Protein AF-A0A4R3LJB9-F1 (afdb_monomer_lite)

Structure (mmCIF, N/CA/C/O backbone):
data_AF-A0A4R3LJB9-F1
#
_entry.id   AF-A0A4R3LJB9-F1
#
loop_
_atom_site.group_PDB
_atom_site.id
_atom_site.type_symbol
_atom_site.label_atom_id
_atom_site.label_alt_id
_atom_site.label_comp_id
_atom_site.label_asym_id
_atom_site.label_entity_id
_atom_site.label_seq_id
_atom_site.pdbx_PDB_ins_code
_atom_site.Cartn_x
_atom_site.Cartn_y
_atom_site.Cartn_z
_atom_site.occupancy
_atom_site.B_iso_or_equiv
_atom_site.auth_seq_id
_atom_site.auth_comp_id
_atom_site.auth_asym_id
_atom_site.auth_atom_id
_atom_site.pdbx_PDB_model_num
ATOM 1 N N . MET A 1 1 ? 26.202 -32.976 -6.983 1.00 41.59 1 MET A N 1
ATOM 2 C CA . MET A 1 1 ? 25.451 -31.759 -6.608 1.00 41.59 1 MET A CA 1
ATOM 3 C C . MET A 1 1 ? 26.391 -30.579 -6.763 1.00 41.59 1 MET A C 1
ATOM 5 O O . MET A 1 1 ? 27.281 -30.420 -5.942 1.00 41.59 1 MET A O 1
ATOM 9 N N . SER A 1 2 ? 26.280 -29.833 -7.860 1.00 49.91 2 SER A N 1
ATOM 10 C CA . SER A 1 2 ? 27.049 -28.604 -8.076 1.00 49.91 2 SER A CA 1
ATOM 11 C C . SER A 1 2 ? 26.446 -27.493 -7.220 1.00 49.91 2 SER A C 1
ATOM 13 O O . SER A 1 2 ? 25.280 -27.144 -7.401 1.00 49.91 2 SER A O 1
ATOM 15 N N . VAL A 1 3 ? 27.222 -26.982 -6.267 1.00 58.16 3 VAL A N 1
ATOM 16 C CA . VAL A 1 3 ? 26.882 -25.787 -5.489 1.00 58.16 3 VAL A CA 1
ATOM 17 C C . VAL A 1 3 ? 26.720 -24.635 -6.478 1.00 58.16 3 VAL A C 1
ATOM 19 O O . VAL A 1 3 ? 27.653 -24.313 -7.206 1.00 58.16 3 VAL A O 1
ATOM 22 N N . THR A 1 4 ? 25.525 -24.052 -6.555 1.00 64.38 4 THR A N 1
ATOM 23 C CA . THR A 1 4 ? 25.309 -22.804 -7.289 1.00 64.38 4 THR A CA 1
ATOM 24 C C . THR A 1 4 ? 26.031 -21.707 -6.519 1.00 64.38 4 THR A C 1
ATOM 26 O O . THR A 1 4 ? 25.538 -21.226 -5.500 1.00 64.38 4 THR A O 1
ATOM 29 N N . GLU A 1 5 ? 27.242 -21.375 -6.956 1.00 66.75 5 GLU A N 1
ATOM 30 C CA . GLU A 1 5 ? 27.991 -20.236 -6.447 1.00 66.75 5 GLU A CA 1
ATOM 31 C C . GLU A 1 5 ? 27.159 -18.978 -6.710 1.00 66.75 5 GLU A C 1
ATOM 33 O O . GLU A 1 5 ? 26.895 -18.602 -7.852 1.00 66.75 5 GLU A O 1
ATOM 38 N N . LYS A 1 6 ? 26.639 -18.380 -5.637 1.00 66.81 6 LYS A N 1
ATOM 39 C CA . LYS A 1 6 ? 25.867 -17.146 -5.719 1.00 66.81 6 LYS A CA 1
ATOM 40 C C . LYS A 1 6 ? 26.869 -16.023 -5.942 1.00 66.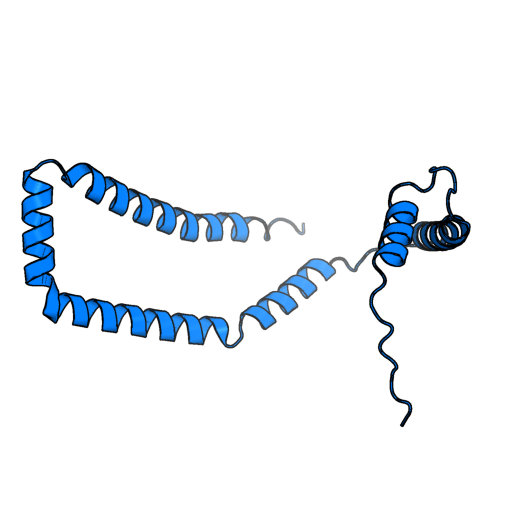81 6 LYS A C 1
ATOM 42 O O . LYS A 1 6 ? 27.499 -15.579 -4.985 1.00 66.81 6 LYS A O 1
ATOM 47 N N . THR A 1 7 ? 27.048 -15.608 -7.194 1.00 74.81 7 THR A N 1
ATOM 48 C CA . THR A 1 7 ? 27.918 -14.481 -7.536 1.00 74.81 7 THR A CA 1
ATOM 49 C C . THR A 1 7 ? 27.512 -13.275 -6.680 1.00 74.81 7 THR A C 1
ATOM 51 O O . THR A 1 7 ? 26.318 -12.952 -6.627 1.00 74.81 7 THR A O 1
ATOM 54 N N . PRO A 1 8 ? 28.446 -12.655 -5.936 1.00 82.50 8 PRO A N 1
ATOM 55 C CA . PRO A 1 8 ? 28.138 -11.467 -5.154 1.00 82.50 8 PRO A CA 1
ATOM 56 C C . PRO A 1 8 ? 27.625 -10.365 -6.085 1.00 82.50 8 PRO A C 1
ATOM 58 O O . PRO A 1 8 ? 28.089 -10.229 -7.213 1.00 82.50 8 PRO A O 1
ATOM 61 N N . PHE A 1 9 ? 26.638 -9.605 -5.618 1.00 84.81 9 PHE A N 1
ATOM 62 C CA . PHE A 1 9 ? 26.075 -8.494 -6.377 1.00 84.81 9 PHE A CA 1
ATOM 63 C C . PHE A 1 9 ? 27.126 -7.386 -6.536 1.00 84.81 9 PHE A C 1
ATOM 65 O O . PHE A 1 9 ? 27.592 -6.837 -5.536 1.00 84.81 9 PHE A O 1
ATOM 72 N N . ASP A 1 10 ? 27.495 -7.079 -7.781 1.00 90.00 10 ASP A N 1
ATOM 73 C CA . ASP A 1 10 ? 28.418 -6.000 -8.133 1.00 90.00 10 ASP A CA 1
ATOM 74 C C . ASP A 1 10 ? 27.629 -4.767 -8.605 1.00 90.00 10 ASP A C 1
ATOM 76 O O . ASP A 1 10 ? 27.083 -4.721 -9.709 1.00 90.00 10 ASP A O 1
ATOM 80 N N . GLU A 1 11 ? 27.576 -3.745 -7.749 1.00 91.25 11 GLU A N 1
ATOM 81 C CA . GLU A 1 11 ? 26.905 -2.475 -8.042 1.00 91.25 11 GLU A CA 1
ATOM 82 C C . GLU A 1 11 ? 27.542 -1.750 -9.241 1.00 91.25 11 GLU A C 1
ATOM 84 O O . GLU A 1 11 ? 26.842 -1.113 -10.026 1.00 91.25 11 GLU A O 1
ATOM 89 N N . ALA A 1 12 ? 28.862 -1.852 -9.431 1.00 87.44 12 ALA A N 1
ATOM 90 C CA . ALA A 1 12 ? 29.535 -1.194 -10.548 1.00 87.44 12 ALA A CA 1
ATOM 91 C C . ALA A 1 12 ? 29.150 -1.842 -11.885 1.00 87.44 12 ALA A C 1
ATOM 93 O O . ALA A 1 12 ? 28.925 -1.142 -12.879 1.00 87.44 12 ALA A O 1
ATOM 94 N N . GLU A 1 13 ? 29.023 -3.169 -11.891 1.00 88.38 13 GLU A N 1
ATOM 95 C CA . GLU A 1 13 ? 28.528 -3.933 -13.033 1.00 88.38 13 GLU A CA 1
ATOM 96 C C . GLU A 1 13 ? 27.066 -3.591 -13.348 1.00 88.38 13 GLU A C 1
ATOM 98 O O . GLU A 1 13 ? 26.738 -3.315 -14.506 1.00 88.38 13 GLU A O 1
ATOM 103 N N . TRP A 1 14 ? 26.208 -3.520 -12.326 1.00 89.25 14 TRP A N 1
ATOM 104 C CA . TRP A 1 14 ? 24.810 -3.109 -12.473 1.00 89.25 14 TRP A CA 1
ATOM 105 C C . TRP A 1 14 ? 24.678 -1.713 -13.098 1.00 89.25 14 TRP A C 1
ATOM 107 O O . TRP A 1 14 ? 23.946 -1.518 -14.071 1.00 89.25 14 TRP A O 1
ATOM 117 N N . GLN A 1 15 ? 25.438 -0.735 -12.600 1.00 89.69 15 GLN A N 1
ATOM 118 C CA . GLN A 1 15 ? 25.401 0.633 -13.120 1.00 89.69 15 GLN A CA 1
ATOM 119 C C . GLN A 1 15 ? 25.898 0.727 -14.570 1.00 89.69 15 GLN A C 1
ATOM 121 O O . GLN A 1 15 ? 25.382 1.539 -15.339 1.00 89.69 15 GLN A O 1
ATOM 126 N N . ALA A 1 16 ? 26.875 -0.093 -14.974 1.00 86.81 16 ALA A N 1
ATOM 127 C CA . ALA A 1 16 ? 27.313 -0.169 -16.371 1.00 86.81 16 ALA A CA 1
ATOM 128 C C . ALA A 1 16 ? 26.193 -0.686 -17.293 1.00 86.81 16 ALA A C 1
ATOM 130 O O . ALA A 1 16 ? 25.942 -0.110 -18.354 1.00 86.81 16 ALA A O 1
ATOM 131 N N . GLN A 1 17 ? 25.454 -1.709 -16.853 1.00 88.81 17 GLN A N 1
ATOM 132 C CA . GLN A 1 17 ? 24.301 -2.238 -17.588 1.00 88.81 17 GLN A CA 1
ATOM 133 C C . GLN A 1 17 ? 23.171 -1.204 -17.715 1.00 88.81 17 GLN A C 1
ATOM 135 O O . GLN A 1 17 ? 22.665 -0.975 -18.816 1.00 88.81 17 GLN A O 1
ATOM 140 N N . GLU A 1 18 ? 22.813 -0.525 -16.620 1.00 89.69 18 GLU A N 1
ATOM 141 C CA . GLU A 1 18 ? 21.779 0.521 -16.620 1.00 89.69 18 GLU A CA 1
ATOM 142 C C . GLU A 1 18 ? 22.148 1.705 -17.524 1.00 89.69 18 GLU A C 1
ATOM 144 O O . GLU A 1 18 ? 21.302 2.198 -18.275 1.00 89.69 18 GLU A O 1
ATOM 149 N N . ARG A 1 19 ? 23.415 2.146 -17.518 1.00 85.50 19 ARG A N 1
ATOM 150 C CA . ARG A 1 19 ? 23.887 3.204 -18.429 1.00 85.50 19 ARG A CA 1
ATOM 151 C C . ARG A 1 19 ? 23.747 2.791 -19.893 1.00 85.50 19 ARG A C 1
ATOM 153 O O . ARG A 1 19 ? 23.165 3.544 -20.673 1.00 85.50 19 ARG A O 1
ATOM 160 N N . ALA A 1 20 ? 24.199 1.587 -20.248 1.00 85.69 20 ALA A N 1
ATOM 161 C CA . ALA A 1 20 ? 24.079 1.052 -21.605 1.00 85.69 20 ALA A CA 1
ATOM 162 C C . ALA A 1 20 ? 22.613 0.891 -22.066 1.00 85.69 20 ALA A C 1
ATOM 164 O O . ALA A 1 20 ? 22.312 0.994 -23.262 1.00 85.69 20 ALA A O 1
ATOM 165 N N . LEU A 1 21 ? 21.685 0.659 -21.129 1.00 84.88 21 LEU A N 1
ATOM 166 C CA . LEU A 1 21 ? 20.251 0.583 -21.405 1.00 84.88 21 LEU A CA 1
ATOM 167 C C . LEU A 1 21 ? 19.594 1.966 -21.562 1.00 84.88 21 LEU A C 1
ATOM 169 O O . LEU A 1 21 ? 18.702 2.113 -22.398 1.00 84.88 21 LEU A O 1
ATOM 173 N N . ARG A 1 22 ? 20.000 2.976 -20.787 1.00 85.81 22 ARG A N 1
ATOM 174 C CA . ARG A 1 22 ? 19.383 4.315 -20.832 1.00 85.81 22 ARG A CA 1
ATOM 175 C C . ARG A 1 22 ? 19.897 5.175 -21.977 1.00 85.81 22 ARG A C 1
ATOM 177 O O . ARG A 1 22 ? 19.090 5.829 -22.630 1.00 85.81 22 ARG A O 1
ATOM 184 N N . ASP A 1 23 ? 21.202 5.153 -22.234 1.00 81.12 23 ASP A N 1
ATOM 185 C CA . ASP A 1 23 ? 21.825 5.981 -23.267 1.00 81.12 23 ASP A CA 1
ATOM 186 C C . ASP A 1 23 ? 22.697 5.137 -24.212 1.00 81.12 23 ASP A C 1
ATOM 188 O O . ASP A 1 23 ? 23.904 4.986 -24.008 1.00 81.12 23 ASP A O 1
ATOM 192 N N . PRO A 1 24 ? 22.109 4.580 -25.286 1.00 70.06 24 PRO A N 1
ATOM 193 C CA . PRO A 1 24 ? 22.856 3.808 -26.274 1.00 70.06 24 PRO A CA 1
ATOM 194 C C . PRO A 1 24 ? 23.810 4.672 -27.118 1.00 70.06 24 PRO A C 1
ATOM 196 O O . PRO A 1 24 ? 24.605 4.110 -27.870 1.00 70.06 24 PRO A O 1
ATOM 199 N N . SER A 1 25 ? 23.729 6.005 -27.017 1.00 71.88 25 SER A N 1
ATOM 200 C CA . SER A 1 25 ? 24.571 6.958 -27.751 1.00 71.88 25 SER A CA 1
ATOM 201 C C . SER A 1 25 ? 25.727 7.523 -26.922 1.00 71.88 25 SER A C 1
ATOM 203 O O . SER A 1 25 ? 26.613 8.174 -27.481 1.00 71.88 25 SER A O 1
ATOM 205 N N . ALA A 1 26 ? 25.747 7.249 -25.613 1.00 75.75 26 ALA A N 1
ATOM 206 C CA . ALA A 1 26 ? 26.814 7.666 -24.719 1.00 75.75 26 ALA A CA 1
ATOM 207 C C . ALA A 1 26 ? 28.175 7.152 -25.204 1.00 75.75 26 ALA A C 1
ATOM 209 O O . ALA A 1 26 ? 28.318 6.025 -25.695 1.00 75.75 26 ALA A O 1
ATOM 210 N N . ARG A 1 27 ? 29.189 8.006 -25.050 1.00 72.44 27 ARG A N 1
ATOM 211 C CA . ARG A 1 27 ? 30.574 7.684 -25.390 1.00 72.44 27 ARG A CA 1
ATOM 212 C C . ARG A 1 27 ? 31.076 6.605 -24.432 1.00 72.44 27 ARG A C 1
ATOM 214 O O . ARG A 1 27 ? 30.944 6.766 -23.224 1.00 72.44 27 ARG A O 1
ATOM 221 N N . ASP A 1 28 ? 31.647 5.534 -24.974 1.00 72.56 28 ASP A N 1
ATOM 222 C CA . ASP A 1 28 ? 32.130 4.410 -24.169 1.00 72.56 28 ASP A CA 1
ATOM 223 C C . ASP A 1 28 ? 33.310 4.839 -23.305 1.00 72.56 28 ASP A C 1
ATOM 225 O O . ASP A 1 28 ? 34.384 5.161 -23.820 1.00 72.56 28 ASP A O 1
ATOM 229 N N . ILE A 1 29 ? 33.096 4.854 -21.992 1.00 71.75 29 ILE A N 1
ATOM 230 C CA . ILE A 1 29 ? 34.160 5.077 -21.012 1.00 71.75 29 ILE A CA 1
ATOM 231 C C . ILE A 1 29 ? 34.739 3.720 -20.580 1.00 71.75 29 ILE A C 1
ATOM 233 O O . ILE A 1 29 ? 35.942 3.622 -20.342 1.00 71.75 29 ILE A O 1
ATOM 237 N N . ASP A 1 30 ? 33.913 2.664 -20.554 1.00 75.56 30 ASP A N 1
ATOM 238 C CA . ASP A 1 30 ? 34.302 1.288 -20.231 1.00 75.56 30 ASP A CA 1
ATOM 239 C C . ASP A 1 30 ? 34.098 0.349 -21.448 1.00 75.56 30 ASP A C 1
ATOM 241 O O . ASP A 1 30 ? 33.024 0.345 -22.055 1.00 75.56 30 ASP A O 1
ATOM 245 N N . PRO A 1 31 ? 35.079 -0.504 -21.811 1.00 77.31 31 PRO A N 1
ATOM 246 C CA . PRO A 1 31 ? 34.907 -1.558 -22.820 1.00 77.31 31 PRO A CA 1
ATOM 247 C C . PRO A 1 31 ? 33.686 -2.479 -22.613 1.00 77.31 31 PRO A C 1
ATOM 249 O O . PRO A 1 31 ? 33.160 -3.037 -23.582 1.00 77.31 31 PRO A O 1
ATOM 252 N N . ARG A 1 32 ? 33.216 -2.654 -21.371 1.00 79.19 32 ARG A N 1
ATOM 253 C CA . ARG A 1 32 ? 32.012 -3.436 -21.035 1.00 79.19 32 ARG A CA 1
ATOM 254 C C . ARG A 1 32 ? 30.731 -2.782 -21.554 1.00 79.19 32 ARG A C 1
ATOM 256 O O . ARG A 1 32 ? 29.828 -3.500 -21.993 1.00 79.19 32 ARG A O 1
ATOM 263 N N . ASP A 1 33 ? 30.680 -1.450 -21.609 1.00 82.44 33 ASP A N 1
ATOM 264 C CA . ASP A 1 33 ? 29.525 -0.687 -22.103 1.00 82.44 33 ASP A CA 1
ATOM 265 C C . ASP A 1 33 ? 29.221 -1.032 -23.574 1.00 82.44 33 ASP A C 1
ATOM 267 O O . ASP A 1 33 ? 28.061 -1.157 -23.977 1.00 82.44 33 ASP A O 1
ATOM 271 N N . VAL A 1 34 ? 30.256 -1.313 -24.377 1.00 84.00 34 VAL A N 1
ATOM 272 C CA . VAL A 1 34 ? 30.114 -1.763 -25.773 1.00 84.00 34 VAL A CA 1
ATOM 273 C C . VAL A 1 34 ? 29.367 -3.096 -25.855 1.00 84.00 34 VAL A C 1
ATOM 275 O O . VAL A 1 34 ? 28.476 -3.264 -26.695 1.00 84.00 34 VAL A O 1
ATOM 278 N N . SER A 1 35 ? 29.714 -4.040 -24.978 1.00 85.94 35 SER A N 1
ATOM 279 C CA . SER A 1 35 ? 29.092 -5.367 -24.938 1.00 85.94 35 SER A CA 1
ATOM 280 C C . SER A 1 35 ? 27.643 -5.275 -24.465 1.00 85.94 35 SER A C 1
ATOM 282 O O . SER A 1 35 ? 26.752 -5.835 -25.108 1.00 85.94 35 SER A O 1
ATOM 284 N N . TYR A 1 36 ? 27.378 -4.495 -23.415 1.00 89.50 36 TYR A N 1
ATOM 285 C CA . TYR A 1 36 ? 26.023 -4.291 -22.907 1.00 89.50 36 TYR A CA 1
ATOM 286 C C . TYR A 1 36 ? 25.119 -3.558 -23.896 1.00 89.50 36 TY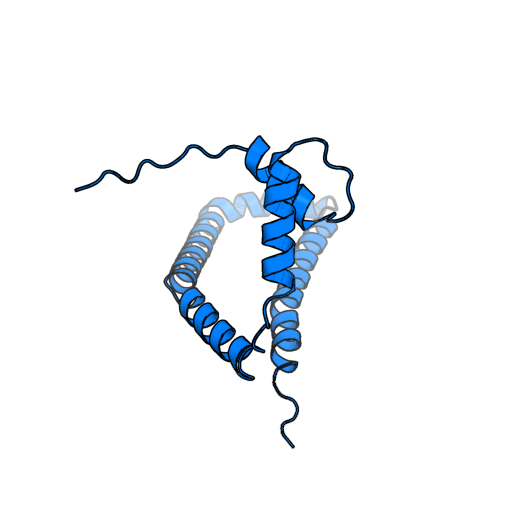R A C 1
ATOM 288 O O . TYR A 1 36 ? 23.977 -3.974 -24.093 1.00 89.50 36 TYR A O 1
ATOM 296 N N . ARG A 1 37 ? 25.615 -2.544 -24.616 1.00 86.69 37 ARG A N 1
ATOM 297 C CA . ARG A 1 37 ? 24.831 -1.888 -25.677 1.00 86.69 37 ARG A CA 1
ATOM 298 C C . ARG A 1 37 ? 24.517 -2.831 -26.830 1.00 86.69 37 ARG A C 1
ATOM 300 O O . ARG A 1 37 ? 23.415 -2.768 -27.367 1.00 86.69 37 ARG A O 1
ATOM 307 N N . ARG A 1 38 ? 25.442 -3.724 -27.208 1.00 88.00 38 ARG A N 1
ATOM 308 C CA . ARG A 1 38 ? 25.172 -4.745 -28.235 1.00 88.00 38 ARG A CA 1
ATOM 309 C C . ARG A 1 38 ? 24.006 -5.640 -27.815 1.00 88.00 38 ARG A C 1
ATOM 311 O O . ARG A 1 38 ? 23.108 -5.869 -28.620 1.00 88.00 38 ARG A O 1
ATOM 318 N N . VAL A 1 39 ? 23.991 -6.086 -26.558 1.00 88.50 39 VAL A N 1
ATOM 319 C CA . VAL A 1 39 ? 22.886 -6.878 -25.996 1.00 88.50 39 VAL A CA 1
ATOM 320 C C . VAL A 1 39 ? 21.593 -6.061 -25.948 1.00 88.50 39 VAL A C 1
ATOM 322 O O . VAL A 1 39 ? 20.566 -6.524 -26.436 1.00 88.50 39 VAL A O 1
ATOM 325 N N . ALA A 1 40 ? 21.633 -4.827 -25.444 1.00 87.25 40 ALA A N 1
ATOM 326 C CA . ALA A 1 40 ? 20.464 -3.953 -25.384 1.00 87.25 40 ALA A CA 1
ATOM 327 C C . ALA A 1 40 ? 19.869 -3.690 -26.780 1.00 87.25 40 ALA A C 1
ATOM 329 O O . ALA A 1 40 ? 18.653 -3.733 -26.958 1.00 87.25 40 ALA A O 1
ATOM 330 N N . ASN A 1 41 ? 20.713 -3.476 -27.791 1.00 87.06 41 ASN A N 1
ATOM 331 C CA . ASN A 1 41 ? 20.277 -3.296 -29.173 1.00 87.06 41 ASN A CA 1
ATOM 332 C C . ASN A 1 41 ? 19.686 -4.579 -29.757 1.00 87.06 41 ASN A C 1
ATOM 334 O O . ASN A 1 41 ? 18.628 -4.509 -30.375 1.00 87.06 41 ASN A O 1
ATOM 338 N N . ALA A 1 42 ? 20.294 -5.740 -29.495 1.00 87.69 42 ALA A N 1
ATOM 339 C CA . ALA A 1 42 ? 19.737 -7.029 -29.899 1.00 87.69 42 ALA A CA 1
ATOM 340 C C . ALA A 1 42 ? 18.336 -7.244 -29.298 1.00 87.69 42 ALA A C 1
ATOM 342 O O . ALA A 1 42 ? 17.396 -7.560 -30.027 1.00 87.69 42 ALA A O 1
ATOM 343 N N . LEU A 1 43 ? 18.164 -6.969 -28.000 1.00 84.19 43 LEU A N 1
ATOM 344 C CA . LEU A 1 43 ? 16.875 -7.068 -27.306 1.00 84.19 43 LEU A CA 1
ATOM 345 C C . LEU A 1 43 ? 15.827 -6.090 -27.854 1.00 84.19 43 LEU A C 1
ATOM 347 O O . LEU A 1 43 ? 14.658 -6.453 -27.964 1.00 84.19 43 LEU A O 1
ATOM 351 N N . ARG A 1 44 ? 16.222 -4.861 -28.213 1.00 82.88 44 ARG A N 1
ATOM 352 C CA . ARG A 1 44 ? 15.314 -3.872 -28.825 1.00 82.88 44 ARG A CA 1
ATOM 353 C C . ARG A 1 44 ? 14.924 -4.231 -30.255 1.00 82.88 44 ARG A C 1
ATOM 355 O O . ARG A 1 44 ? 13.795 -3.965 -30.643 1.00 82.88 44 ARG A O 1
ATOM 362 N N . SER A 1 45 ? 15.848 -4.809 -31.020 1.00 85.69 45 SER A N 1
ATOM 363 C CA . SER A 1 45 ? 15.607 -5.244 -32.400 1.00 85.69 45 SER A CA 1
ATOM 364 C C . SER A 1 45 ? 14.843 -6.565 -32.498 1.00 85.69 45 SER A C 1
ATOM 366 O O . SER A 1 45 ? 14.369 -6.919 -33.574 1.00 85.69 45 SER A O 1
ATOM 368 N N . SER A 1 46 ? 14.729 -7.299 -31.387 1.00 81.88 46 SER A N 1
ATOM 369 C CA . SER A 1 46 ? 13.987 -8.552 -31.347 1.00 81.88 46 SER A CA 1
ATOM 370 C C . SER A 1 46 ? 12.493 -8.287 -31.577 1.00 81.88 46 SER A C 1
ATOM 372 O O . SER A 1 46 ? 11.940 -7.385 -30.937 1.00 81.88 46 SER A O 1
ATOM 374 N N . PRO A 1 47 ? 11.815 -9.056 -32.450 1.00 78.44 47 PRO A N 1
ATOM 375 C CA . PRO A 1 47 ? 10.376 -8.946 -32.634 1.00 78.44 47 PRO A CA 1
ATOM 376 C C . PRO A 1 47 ? 9.662 -9.140 -31.295 1.00 78.44 47 PRO A C 1
ATOM 378 O O . PRO A 1 47 ? 9.683 -10.224 -30.711 1.00 78.44 47 PRO A O 1
ATOM 381 N N . ARG A 1 48 ? 9.029 -8.081 -30.784 1.00 77.00 48 ARG A N 1
ATOM 382 C CA . ARG A 1 48 ? 8.133 -8.208 -29.636 1.00 77.00 48 ARG A CA 1
ATOM 383 C C . ARG A 1 48 ? 6.826 -8.791 -30.146 1.00 77.00 48 ARG A C 1
ATOM 385 O O . ARG A 1 48 ? 6.096 -8.117 -30.864 1.00 77.00 48 ARG A O 1
ATOM 392 N N . SER A 1 49 ? 6.540 -10.037 -29.785 1.00 80.38 49 SER A N 1
ATOM 393 C CA . SER A 1 49 ? 5.184 -10.563 -29.905 1.00 80.38 49 SER A CA 1
ATOM 394 C C . SER A 1 49 ? 4.270 -9.713 -29.029 1.00 80.38 49 SER A C 1
ATOM 396 O O . SER A 1 49 ? 4.563 -9.530 -27.842 1.00 80.38 49 SER A O 1
ATOM 398 N N . GLU A 1 50 ? 3.185 -9.193 -29.596 1.00 81.38 50 GLU A N 1
ATOM 399 C CA . GLU A 1 50 ? 2.156 -8.553 -28.786 1.00 81.38 50 GLU A CA 1
ATOM 400 C C . GLU A 1 50 ? 1.623 -9.565 -27.763 1.00 81.38 50 GLU A C 1
ATOM 402 O O . GLU A 1 50 ? 1.433 -10.744 -28.093 1.00 81.38 50 GLU A O 1
ATOM 407 N N . PRO A 1 51 ? 1.434 -9.148 -26.501 1.00 81.88 51 PRO A N 1
ATOM 408 C CA . PRO A 1 51 ? 0.798 -10.010 -25.526 1.00 81.88 51 PRO A CA 1
ATOM 409 C C . PRO A 1 51 ? -0.623 -10.354 -26.010 1.00 81.88 51 PRO A C 1
ATOM 411 O O . PRO A 1 51 ? -1.262 -9.522 -26.659 1.00 81.88 51 PRO A O 1
ATOM 414 N N . PRO A 1 52 ? -1.146 -11.553 -25.694 1.00 87.06 52 PRO A N 1
ATOM 415 C CA . PRO A 1 52 ? -2.533 -11.897 -25.992 1.00 87.06 52 PRO A CA 1
ATOM 416 C C . PRO A 1 52 ? -3.494 -10.818 -25.481 1.00 87.06 52 PRO A C 1
ATOM 418 O O . PRO A 1 52 ? -3.240 -10.224 -24.432 1.00 87.06 52 PRO A O 1
ATOM 421 N N . ALA A 1 53 ? -4.616 -10.603 -26.173 1.00 88.69 53 ALA A N 1
ATOM 422 C CA . ALA A 1 53 ? -5.598 -9.576 -25.808 1.00 88.69 53 ALA A CA 1
ATOM 423 C C . ALA A 1 53 ? -6.047 -9.670 -24.333 1.00 88.69 53 ALA A C 1
ATOM 425 O O . ALA A 1 53 ? -6.229 -8.655 -23.663 1.00 88.69 53 ALA A O 1
ATOM 426 N N . ASP A 1 54 ? -6.128 -10.892 -23.802 1.00 90.75 54 ASP A N 1
ATOM 427 C CA . ASP A 1 54 ? -6.554 -11.170 -22.429 1.00 90.75 54 ASP A CA 1
ATOM 428 C C . ASP A 1 54 ? -5.406 -11.220 -21.409 1.00 90.75 54 ASP A C 1
ATOM 430 O O . ASP A 1 54 ? -5.640 -11.487 -20.231 1.00 90.75 54 ASP A O 1
ATOM 434 N N . PHE A 1 55 ? -4.162 -10.938 -21.810 1.00 89.81 55 PHE A N 1
ATOM 435 C CA . PHE A 1 55 ? -2.994 -11.026 -20.928 1.00 89.81 55 PHE A CA 1
ATOM 436 C C . PHE A 1 55 ? -3.170 -10.202 -19.649 1.00 89.81 55 PHE A C 1
ATOM 438 O O . PHE A 1 55 ? -2.972 -10.711 -18.546 1.00 89.81 55 PHE A O 1
ATOM 445 N N . ALA A 1 56 ? -3.593 -8.941 -19.783 1.00 90.62 56 ALA A N 1
ATOM 446 C CA . ALA A 1 56 ? -3.819 -8.070 -18.634 1.00 90.62 56 ALA A CA 1
ATOM 447 C C . ALA A 1 56 ? -4.920 -8.622 -17.712 1.00 90.62 56 ALA A C 1
ATOM 449 O O . ALA A 1 56 ? -4.775 -8.597 -16.489 1.00 90.62 56 ALA A O 1
ATOM 450 N N . ALA A 1 57 ? -5.989 -9.179 -18.290 1.00 86.69 57 ALA A N 1
ATOM 451 C CA . ALA A 1 57 ? -7.083 -9.780 -17.535 1.00 86.69 57 ALA A CA 1
ATOM 452 C C . ALA A 1 57 ? -6.634 -11.049 -16.792 1.00 86.69 57 ALA A C 1
ATOM 454 O O . ALA A 1 57 ? -7.015 -11.266 -15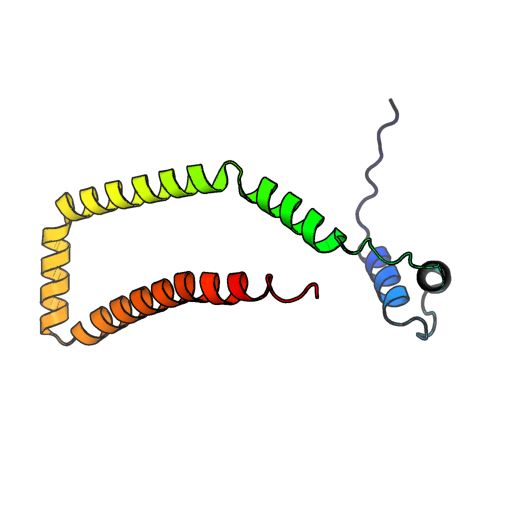.641 1.00 86.69 57 ALA A O 1
ATOM 455 N N . ASP A 1 58 ? -5.797 -11.876 -17.410 1.00 89.12 58 ASP A N 1
ATOM 456 C CA . ASP A 1 58 ? -5.301 -13.110 -16.807 1.00 89.12 58 ASP A CA 1
ATOM 457 C C . ASP A 1 58 ? -4.243 -12.859 -15.732 1.00 89.12 58 ASP A C 1
ATOM 459 O O . ASP A 1 58 ? -4.247 -13.538 -14.700 1.00 89.12 58 ASP A O 1
ATOM 463 N N . VAL A 1 59 ? -3.388 -11.848 -15.910 1.00 89.38 59 VAL A N 1
ATOM 464 C CA . VAL A 1 59 ? -2.487 -11.366 -14.855 1.00 89.38 59 VAL A CA 1
ATOM 465 C C . VAL A 1 59 ? -3.297 -10.820 -13.682 1.00 89.38 59 VAL A C 1
ATOM 467 O O . VAL A 1 59 ? -3.070 -11.244 -12.549 1.00 89.38 59 VAL A O 1
ATOM 470 N N . ALA A 1 60 ? -4.297 -9.970 -13.936 1.00 86.31 60 ALA A N 1
ATOM 471 C CA . ALA A 1 60 ? -5.157 -9.425 -12.886 1.00 86.31 60 ALA A CA 1
ATOM 472 C C . ALA A 1 60 ? -5.874 -10.533 -12.094 1.00 86.31 60 ALA A C 1
ATOM 474 O O . ALA A 1 60 ? -5.877 -10.511 -10.864 1.00 86.31 60 ALA A O 1
ATOM 475 N N . LYS A 1 61 ? -6.408 -11.562 -12.769 1.00 85.56 61 LYS A N 1
ATOM 476 C CA . LYS A 1 61 ? -7.015 -12.731 -12.104 1.00 85.56 61 LYS A CA 1
ATOM 477 C C . LYS A 1 61 ? -6.014 -13.498 -11.237 1.00 85.56 61 LYS A C 1
ATOM 479 O O . LYS A 1 61 ? -6.387 -13.992 -10.175 1.00 85.56 61 LYS A O 1
ATOM 484 N N . ARG A 1 62 ? -4.763 -13.646 -11.684 1.00 82.75 62 ARG A N 1
ATOM 485 C CA . ARG A 1 62 ? -3.716 -14.355 -10.929 1.00 82.75 62 ARG A CA 1
ATOM 486 C C . ARG A 1 62 ? -3.280 -13.573 -9.693 1.00 82.75 62 ARG A C 1
ATOM 488 O O . ARG A 1 62 ? -3.183 -14.177 -8.629 1.00 82.75 62 ARG A O 1
ATOM 495 N N . VAL A 1 63 ? -3.086 -12.260 -9.818 1.00 81.88 63 VAL A N 1
ATOM 496 C CA . VAL A 1 63 ? -2.743 -11.376 -8.692 1.00 81.88 63 VAL A CA 1
ATOM 497 C C . VAL A 1 63 ? -3.878 -11.344 -7.670 1.00 81.88 63 VAL A C 1
ATOM 499 O O . VAL A 1 63 ? -3.642 -11.629 -6.501 1.00 81.88 63 VAL A O 1
ATOM 502 N N . ALA A 1 64 ? -5.124 -11.150 -8.113 1.00 76.00 64 ALA A N 1
ATOM 503 C CA . ALA A 1 64 ? -6.288 -11.147 -7.225 1.00 76.00 64 ALA A CA 1
ATOM 504 C C . ALA A 1 64 ? -6.465 -12.477 -6.465 1.00 76.00 64 ALA A C 1
ATOM 506 O O . ALA A 1 64 ? -6.855 -12.487 -5.300 1.00 76.00 64 ALA A O 1
ATOM 507 N N . ARG A 1 65 ? -6.152 -13.621 -7.095 1.00 69.31 65 ARG A N 1
ATOM 508 C CA . ARG A 1 65 ? -6.148 -14.931 -6.416 1.00 69.31 65 ARG A CA 1
ATOM 509 C C . ARG A 1 65 ? -5.046 -15.057 -5.363 1.00 69.31 65 ARG A C 1
ATOM 511 O O . ARG A 1 65 ? -5.229 -15.810 -4.415 1.00 69.31 65 ARG A O 1
ATOM 518 N N . HIS A 1 66 ? -3.922 -14.368 -5.540 1.00 63.66 66 HIS A N 1
ATOM 519 C CA . HIS A 1 66 ? -2.813 -14.386 -4.590 1.00 63.66 66 HIS A CA 1
ATOM 520 C C . HIS A 1 66 ? -3.088 -13.473 -3.384 1.00 63.66 66 HIS A C 1
ATOM 522 O O . HIS A 1 66 ? -2.867 -13.883 -2.249 1.00 63.66 66 HIS A O 1
ATOM 528 N N . GLU A 1 67 ? -3.675 -12.295 -3.618 1.00 63.16 67 GLU A N 1
ATOM 529 C CA . GLU A 1 67 ? -4.144 -11.380 -2.562 1.00 63.16 67 GLU A CA 1
ATOM 530 C C . GLU A 1 67 ? -5.307 -11.962 -1.738 1.00 63.16 67 GLU A C 1
ATOM 532 O O . GLU A 1 67 ? -5.481 -11.637 -0.565 1.00 63.16 67 GLU A O 1
ATOM 537 N N . ALA A 1 68 ? -6.086 -12.889 -2.306 1.00 59.78 68 ALA A N 1
ATOM 538 C CA . ALA A 1 68 ? -7.147 -13.608 -1.597 1.00 59.78 68 ALA A CA 1
ATOM 539 C C . ALA A 1 68 ? -6.640 -14.640 -0.556 1.00 59.78 68 ALA A C 1
ATOM 541 O O . ALA A 1 68 ? -7.431 -15.451 -0.074 1.00 59.78 68 ALA A O 1
ATOM 542 N N . GLY A 1 69 ? -5.341 -14.639 -0.230 1.00 65.62 69 GLY A N 1
ATOM 543 C CA . GLY A 1 69 ? -4.696 -15.531 0.736 1.00 65.62 69 GLY A CA 1
ATOM 544 C C . GLY A 1 69 ? -5.065 -15.280 2.209 1.00 65.62 69 GLY A C 1
ATOM 545 O O . GLY A 1 69 ? -6.184 -14.921 2.557 1.00 65.62 69 GLY A O 1
ATOM 546 N N . ILE A 1 70 ? -4.113 -15.516 3.117 1.00 62.56 70 ILE A N 1
ATOM 547 C CA . ILE A 1 70 ? -4.307 -15.445 4.584 1.00 62.56 70 ILE A CA 1
ATOM 548 C C . ILE A 1 70 ? -4.529 -13.998 5.075 1.00 62.56 70 ILE A C 1
ATOM 550 O O . ILE A 1 70 ? -5.126 -13.781 6.130 1.00 62.56 70 ILE A O 1
ATOM 554 N N . GLU A 1 71 ? -4.096 -13.003 4.303 1.00 72.19 71 GLU A N 1
ATOM 555 C CA . GLU A 1 71 ? -4.172 -11.569 4.614 1.00 72.19 71 GLU A CA 1
ATOM 556 C C . GLU A 1 71 ? -5.566 -11.058 5.023 1.00 72.19 71 GLU A C 1
ATOM 558 O O . GLU A 1 71 ? -5.678 -10.431 6.082 1.00 72.19 71 GLU A O 1
ATOM 563 N N . PRO A 1 72 ? -6.659 -11.332 4.283 1.00 77.31 72 PRO A N 1
ATOM 564 C CA . PRO A 1 72 ? -8.005 -10.928 4.686 1.00 77.31 72 PRO A CA 1
ATOM 565 C C . PRO A 1 72 ? -8.480 -11.583 5.989 1.00 77.31 72 PRO A C 1
ATOM 567 O O . PRO A 1 72 ? -9.239 -10.971 6.738 1.00 77.31 72 PRO A O 1
ATOM 570 N N . LEU A 1 73 ? -8.060 -12.815 6.288 1.00 81.81 73 LEU A N 1
ATOM 571 C CA . LEU A 1 73 ? -8.437 -13.478 7.538 1.00 81.81 73 LEU A CA 1
ATOM 572 C C . LEU A 1 73 ? -7.631 -12.919 8.715 1.00 81.81 73 LEU A C 1
ATOM 574 O O . LEU A 1 73 ? -8.208 -12.584 9.749 1.00 81.81 73 LEU A O 1
ATOM 578 N N . LEU A 1 74 ? -6.319 -12.759 8.537 1.00 86.00 74 LEU A N 1
ATOM 579 C CA . LEU A 1 74 ? -5.423 -12.205 9.547 1.00 86.00 74 LEU A CA 1
ATOM 580 C C . LEU A 1 74 ? -5.798 -10.761 9.893 1.00 86.00 74 LEU A C 1
ATOM 582 O O . LEU A 1 74 ? -5.919 -10.432 11.069 1.00 86.00 74 LEU A O 1
ATOM 586 N N . SER A 1 75 ? -6.055 -9.920 8.890 1.00 83.88 75 SER A N 1
ATOM 587 C CA . SER A 1 75 ? -6.494 -8.534 9.097 1.00 83.88 75 SER A CA 1
ATOM 588 C C . SER A 1 75 ? -7.834 -8.451 9.831 1.00 83.88 75 SER A C 1
ATOM 590 O O . SER A 1 75 ? -7.984 -7.623 10.727 1.00 83.88 75 SER A O 1
ATOM 592 N N . ARG A 1 76 ? -8.792 -9.342 9.533 1.00 86.00 76 ARG A N 1
ATOM 593 C CA . ARG A 1 76 ? -10.062 -9.433 10.277 1.00 86.00 76 ARG A CA 1
ATOM 594 C C . ARG A 1 76 ? -9.855 -9.839 11.731 1.00 86.00 76 ARG A C 1
ATOM 596 O O . ARG A 1 76 ? -10.472 -9.239 12.606 1.00 86.00 76 ARG A O 1
ATOM 603 N N . ILE A 1 77 ? -8.995 -10.824 11.993 1.00 92.50 77 ILE A N 1
ATOM 604 C CA . ILE A 1 77 ? -8.669 -11.256 13.359 1.00 92.50 77 ILE A CA 1
ATOM 605 C C . ILE A 1 77 ? -7.994 -10.116 14.121 1.00 92.50 77 ILE A C 1
ATOM 607 O O . ILE A 1 77 ? -8.384 -9.824 15.249 1.00 92.50 77 ILE A O 1
ATOM 611 N N . LEU A 1 78 ? -7.029 -9.438 13.499 1.00 93.31 78 LEU A N 1
ATOM 612 C CA . LEU A 1 78 ? -6.307 -8.334 14.122 1.00 93.31 78 LEU A CA 1
ATOM 613 C C . LEU A 1 78 ? -7.236 -7.149 14.412 1.00 93.31 78 LEU A C 1
ATOM 615 O O . LEU A 1 78 ? -7.172 -6.574 15.495 1.00 93.31 78 LEU A O 1
ATOM 619 N N . LEU A 1 79 ? -8.149 -6.832 13.489 1.00 90.44 79 LEU A N 1
ATOM 620 C CA . LEU A 1 79 ? -9.176 -5.813 13.692 1.00 90.44 79 LEU A CA 1
ATOM 621 C C . LEU A 1 79 ? -10.129 -6.195 14.831 1.00 90.44 79 LEU A C 1
ATOM 623 O O . LEU A 1 79 ? -10.422 -5.361 15.684 1.00 90.44 79 LEU A O 1
ATOM 627 N N . ALA A 1 80 ? -10.594 -7.446 14.874 1.00 90.81 80 ALA A N 1
ATOM 628 C CA . ALA A 1 80 ? -11.455 -7.927 15.950 1.00 90.81 80 ALA A CA 1
ATOM 629 C C . ALA A 1 80 ? -10.745 -7.846 17.310 1.00 90.81 80 ALA A C 1
ATOM 631 O O . ALA A 1 80 ? -11.312 -7.322 18.267 1.00 90.81 80 ALA A O 1
ATOM 632 N N . ALA A 1 81 ? -9.486 -8.287 17.381 1.00 93.62 81 ALA A N 1
ATOM 633 C CA . ALA A 1 81 ? -8.665 -8.176 18.581 1.00 93.62 81 ALA A CA 1
ATOM 634 C C . ALA A 1 81 ? -8.479 -6.710 19.001 1.00 93.62 81 ALA A C 1
ATOM 636 O O . ALA A 1 81 ? -8.677 -6.380 20.168 1.00 93.62 81 ALA A O 1
ATOM 637 N N . PHE A 1 82 ? -8.178 -5.817 18.055 1.00 93.38 82 PHE A N 1
ATOM 638 C CA . PHE A 1 82 ? -8.039 -4.385 18.313 1.00 93.38 82 PHE A CA 1
ATOM 639 C C . PHE A 1 82 ? -9.323 -3.774 18.889 1.00 93.38 82 PHE A C 1
ATOM 641 O O . PHE A 1 82 ? -9.261 -3.057 19.888 1.00 93.38 82 PHE A O 1
ATOM 648 N N . VAL A 1 83 ? -10.488 -4.083 18.309 1.00 90.12 83 VAL A N 1
ATOM 649 C CA . VAL A 1 83 ? -11.794 -3.606 18.798 1.00 90.12 83 VAL A CA 1
ATOM 650 C C . VAL A 1 83 ? -12.077 -4.119 20.210 1.00 90.12 83 VAL A C 1
ATOM 652 O O . VAL A 1 83 ? -12.457 -3.330 21.074 1.00 90.12 83 VAL A O 1
ATOM 655 N N . VAL A 1 84 ? -11.855 -5.411 20.470 1.00 93.81 84 VAL A N 1
ATOM 656 C CA . VAL A 1 84 ? -12.085 -6.014 21.793 1.00 93.81 84 VAL A CA 1
ATOM 657 C C . VAL A 1 84 ? -11.162 -5.397 22.844 1.00 93.81 84 VAL A C 1
ATOM 659 O O . VAL A 1 84 ? -11.637 -4.958 23.889 1.00 93.81 84 VAL A O 1
ATOM 662 N N . ILE A 1 85 ? -9.861 -5.299 22.561 1.00 93.81 85 ILE A N 1
ATOM 663 C CA . ILE A 1 85 ? -8.883 -4.709 23.486 1.00 93.81 85 ILE A CA 1
ATOM 664 C C . ILE A 1 85 ? -9.213 -3.236 23.744 1.00 93.81 85 ILE A C 1
ATOM 666 O O . ILE A 1 85 ? -9.221 -2.807 24.895 1.00 93.81 85 ILE A O 1
ATOM 670 N N . SER A 1 86 ? -9.551 -2.473 22.703 1.00 85.44 86 SER A N 1
ATOM 671 C CA . SER A 1 86 ? -9.939 -1.065 22.844 1.00 85.44 86 SER A CA 1
ATOM 672 C C . SER A 1 86 ? -11.186 -0.906 23.713 1.00 85.44 86 SER A C 1
ATOM 674 O O . SER A 1 86 ? -11.214 -0.034 24.576 1.00 85.44 86 SER A O 1
ATOM 676 N N . ALA A 1 87 ? -12.196 -1.763 23.536 1.00 82.69 87 ALA A N 1
ATOM 677 C CA . ALA A 1 87 ? -13.408 -1.749 24.351 1.00 82.69 87 ALA A CA 1
ATOM 678 C C . ALA A 1 87 ? -13.119 -2.082 25.824 1.00 82.69 87 ALA A C 1
ATOM 680 O O . ALA A 1 87 ? -13.639 -1.411 26.712 1.00 82.69 87 ALA A O 1
ATOM 681 N N . ILE A 1 88 ? -12.251 -3.066 26.091 1.00 90.44 88 ILE A N 1
ATOM 682 C CA . ILE A 1 88 ? -11.815 -3.416 27.452 1.00 90.44 88 ILE A CA 1
ATOM 683 C C . ILE A 1 88 ? -11.068 -2.244 28.094 1.00 90.44 88 ILE A C 1
ATOM 685 O O . ILE A 1 88 ? -11.387 -1.848 29.214 1.00 90.44 88 ILE A O 1
ATOM 689 N N . LEU A 1 89 ? -10.106 -1.651 27.384 1.00 86.19 89 LEU A N 1
ATOM 690 C CA . LEU A 1 89 ? -9.356 -0.498 27.881 1.00 86.19 89 LEU A CA 1
ATOM 691 C C . LEU A 1 89 ? -10.275 0.698 28.140 1.00 86.19 89 LEU A C 1
ATOM 693 O O . LEU A 1 89 ? -10.119 1.372 29.155 1.00 86.19 89 LEU A O 1
ATOM 697 N N . LEU A 1 90 ? -11.263 0.932 27.276 1.00 82.94 90 LEU A N 1
ATOM 698 C CA . LEU A 1 90 ? -12.259 1.979 27.475 1.00 82.94 90 LEU A CA 1
ATOM 699 C C . LEU A 1 90 ? -13.175 1.675 28.670 1.00 82.94 90 LEU A C 1
ATOM 701 O O . LEU A 1 90 ? -13.535 2.586 29.403 1.00 82.94 90 LEU A O 1
ATOM 705 N N . ALA A 1 91 ? -13.521 0.415 28.929 1.00 83.81 91 ALA A N 1
ATOM 706 C CA . ALA A 1 91 ? -14.307 0.053 30.107 1.00 83.81 91 ALA A CA 1
ATOM 707 C C . ALA A 1 91 ? -13.526 0.263 31.418 1.00 83.81 91 ALA A C 1
ATOM 709 O O . ALA A 1 91 ? -14.099 0.715 32.406 1.00 83.81 91 ALA A O 1
ATOM 710 N N . ILE A 1 92 ? -12.221 -0.035 31.424 1.00 89.81 92 ILE A N 1
ATOM 711 C CA . ILE A 1 92 ? -11.369 0.065 32.621 1.00 89.81 92 ILE A CA 1
ATOM 712 C C . ILE A 1 92 ? -10.916 1.510 32.872 1.00 89.81 92 ILE A C 1
ATOM 714 O O . ILE A 1 92 ? -11.009 2.008 33.991 1.00 89.81 92 ILE A O 1
ATOM 718 N N . TYR A 1 93 ? -10.423 2.188 31.835 1.00 84.06 93 TYR A N 1
ATOM 719 C CA . TYR A 1 93 ? -9.767 3.498 31.940 1.00 84.06 93 TYR A CA 1
ATOM 720 C C . TYR A 1 93 ? -10.597 4.645 31.362 1.00 84.06 93 TYR A C 1
ATOM 722 O O . TYR A 1 93 ? -10.218 5.813 31.486 1.00 84.06 93 TYR A O 1
ATOM 730 N N . GLY A 1 94 ? -11.726 4.339 30.722 1.00 73.81 94 GLY A N 1
ATOM 731 C CA . GLY A 1 94 ? -12.501 5.328 29.984 1.00 73.81 94 GLY A CA 1
ATOM 732 C C . GLY A 1 94 ? -13.061 6.425 30.863 1.00 73.81 94 GLY A C 1
ATOM 733 O O . GLY A 1 94 ? -13.140 7.543 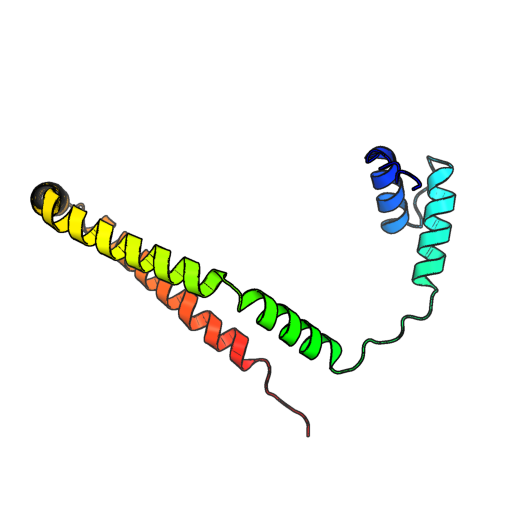30.390 1.00 73.81 94 GLY A O 1
ATOM 734 N N . SER A 1 95 ? -13.375 6.174 32.135 1.00 73.31 95 SER A N 1
ATOM 735 C CA . SER A 1 95 ? -13.875 7.214 33.044 1.00 73.31 95 SER A CA 1
ATOM 736 C C . SER A 1 95 ? -12.833 8.308 33.315 1.00 73.31 95 SER A C 1
ATOM 738 O O . SER A 1 95 ? -13.155 9.490 33.212 1.00 73.31 95 SER A O 1
ATOM 740 N N . ALA A 1 96 ? -11.576 7.936 33.576 1.00 75.62 96 ALA A N 1
ATOM 741 C CA . ALA A 1 96 ? -10.472 8.879 33.765 1.00 75.62 96 ALA A CA 1
ATOM 742 C C . ALA A 1 96 ? -10.121 9.609 32.458 1.00 75.62 96 ALA A C 1
ATOM 744 O O . ALA A 1 96 ? -9.923 10.825 32.451 1.00 75.62 96 ALA A O 1
ATOM 745 N N . ALA A 1 97 ? -10.120 8.884 31.334 1.00 70.00 97 ALA A N 1
ATOM 746 C CA . ALA A 1 97 ? -9.922 9.475 30.014 1.00 70.00 97 ALA A CA 1
ATOM 747 C C . ALA A 1 97 ? -11.056 10.448 29.643 1.00 70.00 97 ALA A C 1
ATOM 749 O O . ALA A 1 97 ? -10.784 11.520 29.109 1.00 70.00 97 ALA A O 1
ATOM 750 N N . TRP A 1 98 ? -12.312 10.126 29.976 1.00 70.19 98 TRP A N 1
ATOM 751 C CA . TRP A 1 98 ? -13.467 10.995 29.743 1.00 70.19 98 TRP A CA 1
ATOM 752 C C . TRP A 1 98 ? -13.480 12.230 30.614 1.00 70.19 98 TRP A C 1
ATOM 754 O O . TRP A 1 98 ? -13.856 13.297 30.140 1.00 70.19 98 TRP A O 1
ATOM 764 N N . GLN A 1 99 ? -13.027 12.119 31.856 1.00 74.25 99 GLN A N 1
ATOM 765 C CA . GLN A 1 99 ? -12.855 13.284 32.710 1.00 74.25 99 GLN A CA 1
ATOM 766 C C . GLN A 1 99 ? -11.763 14.207 32.153 1.00 74.25 99 GLN A C 1
ATOM 768 O O . GLN A 1 99 ? -12.009 15.402 32.013 1.00 74.25 99 GLN A O 1
ATOM 773 N N . ALA A 1 100 ? -10.611 13.671 31.731 1.00 70.19 100 ALA A N 1
ATOM 774 C CA . ALA A 1 100 ? -9.540 14.460 31.115 1.00 70.19 100 ALA A CA 1
ATOM 775 C C . ALA A 1 100 ? -9.972 15.128 29.792 1.00 70.19 100 ALA A C 1
ATOM 777 O O . ALA A 1 100 ? -9.714 16.313 29.573 1.00 70.19 100 ALA A O 1
ATOM 778 N N . LEU A 1 101 ? -10.692 14.400 28.933 1.00 67.50 101 LEU A N 1
ATOM 779 C CA . LEU A 1 101 ? -11.273 14.934 27.695 1.00 67.50 101 LEU 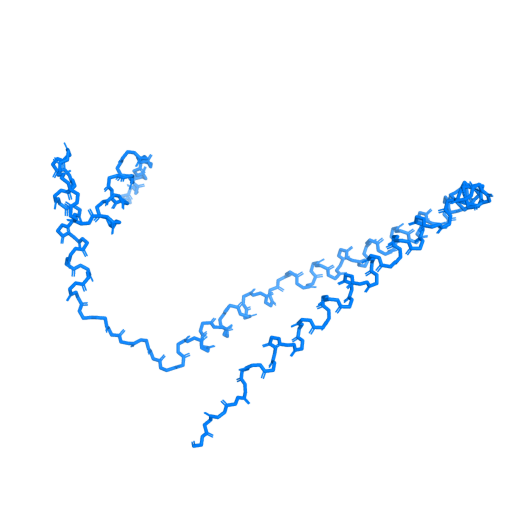A CA 1
ATOM 780 C C . LEU A 1 101 ? -12.360 15.977 27.968 1.00 67.50 101 LEU A C 1
ATOM 782 O O . LEU A 1 101 ? -12.398 17.000 27.291 1.00 67.50 101 LEU A O 1
ATOM 786 N N . GLY A 1 102 ? -13.211 15.761 28.972 1.00 69.12 102 GLY A N 1
ATOM 787 C CA . GLY A 1 102 ? -14.233 16.718 29.395 1.00 69.12 102 GLY A CA 1
ATOM 788 C C . GLY A 1 102 ? -13.627 18.043 29.856 1.00 69.12 102 GLY A C 1
ATOM 789 O O . GLY A 1 102 ? -14.096 19.106 29.449 1.00 69.12 102 GLY A O 1
ATOM 790 N N . GLN A 1 103 ? -12.533 17.993 30.622 1.00 68.06 103 GLN A N 1
ATOM 791 C CA . GLN A 1 103 ? -11.816 19.201 31.040 1.00 68.06 103 GLN A CA 1
ATOM 792 C C . GLN A 1 103 ? -11.118 19.908 29.866 1.00 68.06 103 GLN A C 1
ATOM 794 O O . GLN A 1 103 ? -11.158 21.134 29.781 1.00 68.06 103 GLN A O 1
ATOM 799 N N . GLY A 1 104 ? -10.555 19.159 28.910 1.00 66.06 104 GLY A N 1
ATOM 800 C CA . GLY A 1 104 ? -9.974 19.727 27.686 1.00 66.06 104 GLY A CA 1
ATOM 801 C C . GLY A 1 104 ? -11.009 20.338 26.728 1.00 66.06 104 GLY A C 1
ATOM 802 O O . GLY A 1 104 ? -10.740 21.352 26.081 1.00 66.06 104 GLY A O 1
ATOM 803 N N . MET A 1 105 ? -12.218 19.771 26.659 1.00 60.88 105 MET A N 1
ATOM 804 C CA . MET A 1 105 ? -13.317 20.303 25.844 1.00 60.88 105 MET A CA 1
ATOM 805 C C . MET A 1 105 ? -13.906 21.594 26.424 1.00 60.88 105 MET A C 1
ATOM 807 O O . MET A 1 105 ? -14.225 22.499 25.655 1.00 60.88 105 MET A O 1
ATOM 811 N N . ALA A 1 106 ? -13.985 21.720 27.754 1.00 63.19 106 ALA A N 1
ATOM 812 C CA . ALA A 1 106 ? -14.413 22.954 28.420 1.00 63.19 106 ALA A CA 1
ATOM 813 C C . ALA A 1 106 ? -13.440 24.132 28.191 1.00 63.19 106 ALA A C 1
ATOM 815 O O . ALA A 1 106 ? -13.861 25.286 28.203 1.00 63.19 106 ALA A O 1
ATOM 816 N N . GLY A 1 107 ? -12.157 23.849 27.931 1.00 61.88 107 GLY A N 1
ATOM 817 C CA . GLY A 1 107 ? -11.114 24.844 27.652 1.00 61.88 107 GLY A CA 1
ATOM 818 C C . GLY A 1 107 ? -10.943 25.250 26.179 1.00 61.88 107 GLY A C 1
ATOM 819 O O . GLY A 1 107 ? -9.967 25.920 25.859 1.00 61.88 107 GLY A O 1
ATOM 820 N N . GLY A 1 108 ? -11.839 24.839 25.270 1.00 65.00 108 GLY A N 1
ATOM 821 C CA . GLY A 1 108 ? -11.759 25.173 23.834 1.00 65.00 108 GLY A CA 1
ATOM 822 C C . GLY A 1 108 ? -11.145 24.088 22.934 1.00 65.00 108 GLY A C 1
ATOM 823 O O . GLY A 1 108 ? -10.954 24.311 21.740 1.00 65.00 108 GLY A O 1
ATOM 824 N N . GLY A 1 109 ? -10.877 22.888 23.460 1.00 63.41 109 GLY A N 1
ATOM 825 C CA . GLY A 1 109 ? -10.320 21.757 22.702 1.00 63.41 109 GLY A CA 1
ATOM 826 C C . GLY A 1 109 ? -11.299 21.027 21.767 1.00 63.41 109 GLY A C 1
ATOM 827 O O . GLY A 1 109 ? -10.896 20.093 21.073 1.00 63.41 109 GLY A O 1
ATOM 828 N N . SER A 1 110 ? -12.573 21.429 21.713 1.00 65.25 110 SER A N 1
ATOM 829 C CA . SER A 1 110 ? -13.614 20.765 20.907 1.00 65.25 110 SER A CA 1
ATOM 830 C C . SER A 1 110 ? -13.331 20.789 19.397 1.00 65.25 110 SER A C 1
ATOM 832 O O . SER A 1 110 ? -13.676 19.839 18.691 1.00 65.25 110 SER A O 1
ATOM 834 N N . GLY A 1 111 ? -12.634 21.820 18.903 1.00 71.31 111 GLY A N 1
ATOM 835 C CA . GLY A 1 111 ? -12.248 21.936 17.493 1.00 71.31 111 GLY A CA 1
ATOM 836 C C . GLY A 1 111 ? -11.314 20.816 17.023 1.00 71.31 111 GLY A C 1
ATOM 837 O O . GLY A 1 111 ? -11.481 20.300 15.921 1.00 71.31 111 GLY A O 1
ATOM 838 N N . TRP A 1 112 ? -10.386 20.370 17.873 1.00 74.12 112 TRP A N 1
ATOM 839 C CA . TRP A 1 112 ? -9.441 19.299 17.536 1.00 74.12 112 TRP A CA 1
ATOM 840 C C . TRP A 1 112 ? -10.098 17.920 17.504 1.00 74.12 112 TRP A C 1
ATOM 842 O O . TRP A 1 112 ? -9.754 17.095 16.660 1.00 74.12 112 TRP A O 1
ATOM 852 N N . VAL A 1 113 ? -11.088 17.686 18.370 1.00 73.44 113 VAL A N 1
ATOM 853 C CA . VAL A 1 113 ? -11.879 16.447 18.357 1.00 73.44 113 VAL A CA 1
ATOM 854 C C . VAL A 1 113 ? -12.705 16.359 17.074 1.00 73.44 113 VAL A C 1
ATOM 856 O O . VAL A 1 113 ? -12.712 15.319 16.419 1.00 73.44 113 VAL A O 1
ATOM 859 N N . LEU A 1 114 ? -13.343 17.461 16.666 1.00 77.44 114 LEU A N 1
ATOM 860 C CA . LEU A 1 114 ? -14.092 17.529 15.409 1.00 77.44 114 LEU A CA 1
ATOM 861 C C . LEU A 1 114 ? -13.181 17.418 14.182 1.00 77.44 114 LEU A C 1
ATOM 863 O O . LEU A 1 114 ? -13.539 16.732 13.228 1.00 77.44 114 LEU A O 1
ATOM 867 N N . ALA A 1 115 ? -11.993 18.025 14.213 1.00 79.75 115 ALA A N 1
ATOM 868 C CA . ALA A 1 115 ? -11.001 17.877 13.152 1.00 79.75 115 ALA A CA 1
ATOM 869 C C . ALA A 1 115 ? -10.521 16.421 13.026 1.00 79.75 115 ALA A C 1
ATOM 871 O O . ALA A 1 115 ? -10.453 15.886 11.920 1.00 79.75 115 ALA A O 1
ATOM 872 N N . GLY A 1 116 ? -10.258 15.752 14.154 1.00 78.62 116 GLY A N 1
ATOM 873 C CA . GLY A 1 116 ? -9.905 14.333 14.190 1.00 78.62 116 GLY A CA 1
ATOM 874 C C . GLY A 1 116 ? -11.024 13.444 13.646 1.00 78.62 116 GLY A C 1
ATOM 875 O O . GLY A 1 116 ? -10.788 12.631 12.753 1.00 78.62 116 GLY A O 1
ATOM 876 N N . ALA A 1 117 ? -12.258 13.646 14.116 1.00 80.75 117 ALA A N 1
ATOM 877 C CA . ALA A 1 117 ? -13.429 12.914 13.638 1.00 80.75 117 ALA A CA 1
ATOM 878 C C . ALA A 1 117 ? -13.686 13.150 12.140 1.00 80.75 117 ALA A C 1
ATOM 880 O O . ALA A 1 117 ? -13.954 12.203 11.401 1.00 80.75 117 ALA A O 1
ATOM 881 N N . GLY A 1 118 ? -13.541 14.393 11.675 1.00 86.25 118 GLY A N 1
ATOM 882 C CA . GLY A 1 118 ? -13.651 14.759 10.266 1.00 86.25 118 GLY A CA 1
ATOM 883 C C . GLY A 1 118 ? -12.582 14.089 9.407 1.00 86.25 118 GLY A C 1
ATOM 884 O O . GLY A 1 118 ? -12.899 13.556 8.348 1.00 86.25 118 GLY A O 1
ATOM 885 N N . CYS A 1 119 ? -11.334 14.034 9.879 1.00 81.19 119 CYS A N 1
ATOM 886 C CA . CYS A 1 119 ? -10.242 13.371 9.169 1.00 81.19 119 CYS A CA 1
ATOM 887 C C . CYS A 1 119 ? -10.489 11.859 9.035 1.00 81.19 119 CYS A C 1
ATOM 889 O O . CYS A 1 119 ? -10.358 11.299 7.946 1.00 81.19 119 CYS A O 1
ATOM 891 N N . VAL A 1 120 ? -10.942 11.206 10.110 1.00 82.06 120 VAL A N 1
ATOM 892 C CA . VAL A 1 120 ? -11.317 9.783 10.086 1.00 82.06 120 VAL A CA 1
ATOM 893 C C . VAL A 1 120 ? -12.492 9.538 9.135 1.00 82.06 120 VAL A C 1
ATOM 895 O O . VAL A 1 120 ? -12.432 8.619 8.317 1.00 82.06 120 VAL A O 1
ATOM 898 N N . ALA A 1 121 ? -13.533 10.373 9.188 1.00 84.06 121 ALA A N 1
ATOM 899 C CA . ALA A 1 121 ? -14.699 10.258 8.315 1.00 84.06 121 ALA A CA 1
ATOM 900 C C . ALA A 1 121 ? -14.332 10.444 6.833 1.00 84.06 121 ALA A C 1
ATOM 902 O O . ALA A 1 121 ? -14.735 9.639 5.994 1.00 84.06 121 ALA A O 1
ATOM 903 N N . LEU A 1 122 ? -13.522 11.456 6.509 1.00 86.19 122 LEU A N 1
ATOM 904 C CA . LEU A 1 122 ? -13.048 11.708 5.147 1.00 86.19 122 LEU A CA 1
ATOM 905 C C . LEU A 1 122 ? -12.155 10.574 4.635 1.00 86.19 122 LEU A C 1
ATOM 907 O O . LEU A 1 122 ? -12.334 10.128 3.504 1.00 86.19 122 LEU A O 1
ATOM 911 N N . SER A 1 123 ? -11.247 10.060 5.468 1.00 77.69 123 SER A N 1
ATOM 912 C CA . SER A 1 123 ? -10.376 8.932 5.118 1.00 77.69 123 SER A CA 1
ATOM 913 C C . SER A 1 123 ? -11.186 7.653 4.853 1.00 77.69 123 SER A C 1
ATOM 915 O O . SER A 1 123 ? -10.960 6.940 3.871 1.00 77.69 123 SER A O 1
ATOM 917 N N . TRP A 1 124 ? -12.227 7.409 5.654 1.00 82.06 124 TRP A N 1
ATOM 918 C CA . TRP A 1 124 ? -13.155 6.298 5.444 1.00 82.06 124 TRP A CA 1
ATOM 919 C C . TRP A 1 124 ? -13.967 6.447 4.149 1.00 82.06 124 TRP A C 1
ATOM 921 O O . TRP A 1 124 ? -14.048 5.497 3.367 1.00 82.06 124 TRP A O 1
ATOM 931 N N . ILE A 1 125 ? -14.503 7.640 3.866 1.00 84.81 125 ILE A N 1
ATOM 932 C CA . ILE A 1 125 ? -15.231 7.933 2.620 1.00 84.81 125 ILE A CA 1
ATOM 933 C C . ILE A 1 125 ? -14.315 7.774 1.402 1.00 84.81 125 ILE A C 1
ATOM 935 O O . ILE A 1 125 ? -14.717 7.138 0.429 1.00 84.81 125 ILE A O 1
ATOM 939 N N . ALA A 1 126 ? -13.079 8.275 1.456 1.00 82.94 126 ALA A N 1
ATOM 940 C CA . ALA A 1 126 ? -12.110 8.133 0.371 1.00 82.94 126 ALA A CA 1
ATOM 941 C C . ALA A 1 126 ? -11.789 6.656 0.093 1.00 82.94 126 ALA A C 1
ATOM 943 O O . ALA A 1 126 ? -11.826 6.220 -1.059 1.00 82.94 126 ALA A O 1
ATOM 944 N N . SER A 1 127 ? -11.571 5.862 1.147 1.00 78.75 127 SER A N 1
ATOM 945 C CA . SER A 1 127 ? -11.273 4.430 1.016 1.00 78.75 127 SER A CA 1
ATOM 946 C C . SER A 1 127 ? -12.423 3.615 0.403 1.00 78.75 127 SER A C 1
ATOM 948 O O . SER A 1 127 ? -12.178 2.643 -0.309 1.00 78.75 127 SER A O 1
ATOM 950 N N . ARG A 1 128 ? -13.685 4.020 0.620 1.00 75.56 128 ARG A N 1
ATOM 951 C CA . ARG A 1 128 ? -14.867 3.352 0.045 1.00 75.56 128 ARG A CA 1
ATOM 952 C C . ARG A 1 128 ? -15.286 3.898 -1.317 1.00 75.56 128 ARG A C 1
ATOM 954 O O . ARG A 1 128 ? -15.758 3.129 -2.152 1.00 75.56 128 ARG A O 1
ATOM 961 N N . GLY A 1 129 ? -15.102 5.195 -1.553 1.00 62.03 129 GLY A N 1
ATOM 962 C CA . GLY A 1 129 ? -15.450 5.864 -2.806 1.00 62.03 129 GLY A CA 1
ATOM 963 C C . GLY A 1 129 ? -14.502 5.520 -3.956 1.00 62.03 129 GLY A C 1
ATOM 964 O O . GLY A 1 129 ? -14.963 5.288 -5.074 1.00 62.03 129 GLY A O 1
ATOM 965 N N . LEU A 1 130 ? -13.193 5.391 -3.696 1.00 58.09 130 LEU A N 1
ATOM 966 C CA . LEU A 1 130 ? -12.232 5.010 -4.742 1.00 58.09 130 LEU A CA 1
ATOM 967 C C . LEU A 1 130 ? -12.430 3.573 -5.252 1.00 58.09 130 LEU A C 1
ATOM 969 O O . LEU A 1 130 ? -12.160 3.307 -6.422 1.00 58.09 130 LEU A O 1
ATOM 973 N N . GLY A 1 131 ? -12.962 2.663 -4.426 1.00 54.41 131 GLY A N 1
ATOM 974 C CA . GLY A 1 131 ? -13.296 1.301 -4.862 1.00 54.41 131 GLY A CA 1
ATOM 975 C C . GLY A 1 131 ? -14.377 1.260 -5.952 1.00 54.41 131 GLY A C 1
ATOM 976 O O . GLY A 1 131 ? -14.339 0.398 -6.828 1.00 54.41 131 GLY A O 1
ATOM 977 N N . TRP A 1 132 ? -15.303 2.227 -5.952 1.00 52.88 132 TRP A N 1
ATOM 978 C CA . TRP A 1 132 ? -16.342 2.357 -6.980 1.00 52.88 132 TRP A CA 1
ATOM 979 C C . TRP A 1 132 ? -15.819 2.967 -8.286 1.00 52.88 132 TRP A C 1
ATOM 981 O O . TRP A 1 132 ? -16.212 2.526 -9.364 1.00 52.88 132 TRP A O 1
ATOM 991 N N . VAL A 1 133 ? -14.906 3.939 -8.208 1.00 55.75 133 VAL A N 1
ATOM 992 C CA . VAL A 1 133 ? -14.339 4.603 -9.397 1.00 55.75 133 VAL A CA 1
ATOM 993 C C . VAL A 1 133 ? -13.384 3.675 -10.155 1.00 55.75 133 VAL A C 1
ATOM 995 O O . VAL A 1 133 ? -13.422 3.630 -11.382 1.00 55.75 133 VAL A O 1
ATOM 998 N N . VAL A 1 134 ? -12.587 2.868 -9.448 1.00 56.78 134 VAL A N 1
ATOM 999 C CA . VAL A 1 134 ? -11.666 1.904 -10.079 1.00 56.78 134 VAL A CA 1
ATOM 1000 C C . VAL A 1 134 ? -12.412 0.681 -10.641 1.00 56.78 134 VAL A C 1
ATOM 1002 O O . VAL A 1 134 ? -12.040 0.165 -11.693 1.00 56.78 134 VAL A O 1
ATOM 1005 N N . GLY A 1 135 ? -13.515 0.248 -10.016 1.00 47.06 135 GLY A N 1
ATOM 1006 C CA . GLY A 1 135 ? -14.331 -0.879 -10.496 1.00 47.06 135 GLY A CA 1
ATOM 1007 C C . GLY A 1 135 ? -15.216 -0.577 -11.717 1.00 47.06 135 GLY A C 1
ATOM 1008 O O . GLY A 1 135 ? -15.598 -1.499 -12.441 1.00 47.06 135 GLY A O 1
ATOM 1009 N N . ALA A 1 136 ? -15.534 0.695 -11.977 1.00 52.09 136 ALA A N 1
ATOM 1010 C CA . ALA A 1 136 ? -16.409 1.104 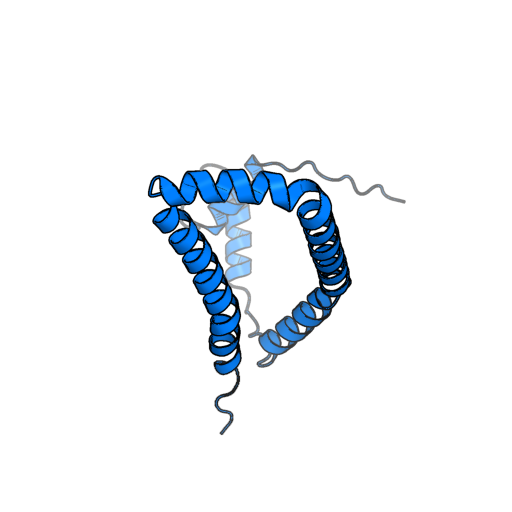-13.079 1.00 52.09 136 ALA A CA 1
ATOM 1011 C C . ALA A 1 136 ? -15.695 1.219 -14.445 1.00 52.09 136 ALA A C 1
ATOM 1013 O O . ALA A 1 136 ? -16.361 1.198 -15.478 1.00 52.09 136 ALA A O 1
ATOM 1014 N N . GLY A 1 137 ? -14.358 1.290 -14.478 1.00 47.34 137 GLY A N 1
ATOM 1015 C CA . GLY A 1 137 ? -13.580 1.455 -15.718 1.00 47.34 137 GLY A CA 1
ATOM 1016 C C . GLY A 1 137 ? -13.352 0.177 -16.539 1.00 47.34 137 GLY A C 1
ATOM 1017 O O . GLY A 1 137 ? -12.918 0.258 -17.683 1.00 47.34 137 GLY A O 1
ATOM 1018 N N . GLY A 1 138 ? -13.642 -1.008 -15.990 1.00 47.88 138 GLY A N 1
ATOM 1019 C CA . GLY A 1 138 ? -13.325 -2.296 -16.628 1.00 47.88 138 GLY A CA 1
ATOM 1020 C C . GLY A 1 138 ? -14.434 -2.909 -17.490 1.00 47.88 138 GLY A C 1
ATOM 1021 O O . GLY A 1 138 ? -14.299 -4.052 -17.920 1.00 47.88 138 GLY A O 1
ATOM 1022 N N . ARG A 1 139 ? -15.563 -2.218 -17.702 1.00 52.16 139 ARG A N 1
ATOM 1023 C CA . ARG A 1 139 ? -16.752 -2.820 -18.331 1.00 52.16 139 ARG A CA 1
ATOM 1024 C C . ARG A 1 139 ? -17.406 -1.920 -19.372 1.00 52.16 139 ARG A C 1
ATOM 1026 O O . ARG A 1 139 ? -18.606 -1.683 -19.308 1.00 52.16 139 ARG A O 1
ATOM 1033 N N . THR A 1 140 ? -16.653 -1.445 -20.361 1.00 54.25 140 THR A N 1
ATOM 1034 C CA . THR A 1 140 ? -17.273 -0.857 -21.557 1.00 54.25 140 THR A CA 1
ATOM 1035 C C . THR A 1 140 ? -16.575 -1.266 -22.852 1.00 54.25 140 THR A C 1
ATOM 1037 O O . THR A 1 140 ? -15.485 -0.789 -23.145 1.00 54.25 140 THR A O 1
ATOM 1040 N N . ARG A 1 141 ? -17.344 -2.042 -23.635 1.00 47.19 141 ARG A N 1
ATOM 1041 C CA . ARG A 1 141 ? -17.371 -2.210 -25.102 1.00 47.19 141 ARG A CA 1
ATOM 1042 C C . ARG A 1 141 ? -16.486 -3.286 -25.739 1.00 47.19 141 ARG A C 1
ATOM 1044 O O . ARG A 1 141 ? -15.433 -3.008 -26.292 1.00 47.19 141 ARG A O 1
ATOM 1051 N N . VAL A 1 142 ? -17.063 -4.489 -25.802 1.00 50.56 142 VAL A N 1
ATOM 1052 C CA . VAL A 1 142 ? -17.151 -5.242 -27.061 1.00 50.56 142 VAL A CA 1
ATOM 1053 C C . VAL A 1 142 ? -18.517 -4.913 -27.668 1.00 50.56 142 VAL A C 1
ATOM 1055 O O . VAL A 1 142 ? -19.543 -5.216 -27.056 1.00 50.56 142 VAL A O 1
ATOM 1058 N N . ALA A 1 143 ? -18.508 -4.233 -28.809 1.00 44.25 143 ALA A N 1
ATOM 1059 C CA . ALA A 1 143 ? -19.548 -4.225 -29.835 1.00 44.25 143 ALA A CA 1
ATOM 1060 C C . ALA A 1 143 ? -18.895 -3.733 -31.128 1.00 44.25 143 ALA A C 1
ATOM 1062 O O . ALA A 1 143 ? -18.211 -2.685 -31.047 1.00 44.25 143 ALA A O 1
#

Secondary structure (DSSP, 8-state):
------PPP-HHHHHHHHHHHH-TTS--SSHHHHHHHHHHHHHHHS--PPPPTTHHHHHHHHHHHHHTSSHHHHHHHHHHHHHHHHHHHHHHHHHHHHHHHHHHIIIIIHHHHHHHHHHHHHHHHHHHHHHHHHHHTT-----

pLDDT: mean 76.73, std 12.69, range [41.59, 93.81]

Radius of gyration: 28.63 Å; chains: 1; bounding box: 54×57×66 Å

Sequence (143 aa):
MSVTEKTPFDEAEWQAQERALRDPSARDIDPRDVSYRRVANALRSSPRSEPPADFAADVAKRVARHEAGIEPLLSRILLAAFVVISAILLAIYGSAAWQALGQGMAGGGSGWVLAGAGCVALSWIASRGLGWVVGAGGRTRVA

Foldseek 3Di:
DDDPPPPPDDPVLVVLLVCLLPCVPDDDPDPVSVVSVVVNVVVVPDDDDDDPPCPVVVVVVVVVVVVPPCVVVVVVVVVVVVVVVVVVCCVVCVVVVVVVVVVCVVVVNVVVVVVVVVVVVVVVCVVVVVVVVVVVPPDDDDD

Organism: NCBI:txid634155